Protein AF-A0AAD9PGI1-F1 (afdb_monomer)

Nearest PDB structures (foldseek):
  8c6j-assembly1_W  TM=8.183E-01  e=7.547E-15  Homo sapiens
  6f4j-assembly2_B  TM=8.170E-01  e=7.547E-15  Drosophila melanogaster
  1a9n-assembly1_A  TM=8.397E-01  e=2.806E-13  Homo sapiens
  1a9n-assembly2_C  TM=8.379E-01  e=2.087E-13  Homo sapiens
  7evo-assembly1_F  TM=8.099E-01  e=4.250E-13  Homo sapiens

Secondary structure (DSSP, 8-state):
----TTTTTTS-EEEPTTS-EEE--TT--S--SEEE-TTS-B-EE------TT--EEE--SS---EE-TTHHHH-TT--EEE--S-----GGGGHHHHT-TT--EEE--S-GGGGSTTHHHHHHHH-TT--EETTEEPPHHHHHHHHHHHHTT-

Sequence (154 aa):
MKLTLEIISQARQFLDPTGNRTISLRATKDQYDTIDLSGNNIVKLENFPILPGLKTLIVANNKIAKIGADLADNLPNLTSIVLSGNSISKFADLEPIFRLEHLERLAILDNPVVALEDFYYKVIYNKPCLRYMNFAKVSANDVKAANQLFNMAH

Foldseek 3Di:
DDDDPPVVVPQPQDQDPVRATDGANVPDDLPDQEDAPDPEAHQEADNAAQRQNHAEYEHAQYAHQAYDLCCCVRHQRHAEYAQHNYAHADPVRCLSVLSNPNHAYYEHHNYNCVPDPPSVLVVCQSRVNHQYYNNDGDDPVSNVVSCVVPVVVD

Solvent-accessible surface area (backbone atoms only — not comparable to full-atom values): 8256 Å² total; per-residue (Å²): 137,80,94,56,71,73,67,65,74,57,53,56,67,39,63,46,100,84,71,47,42,38,61,51,51,79,77,72,69,75,80,45,46,62,49,79,56,52,72,42,64,36,42,54,54,50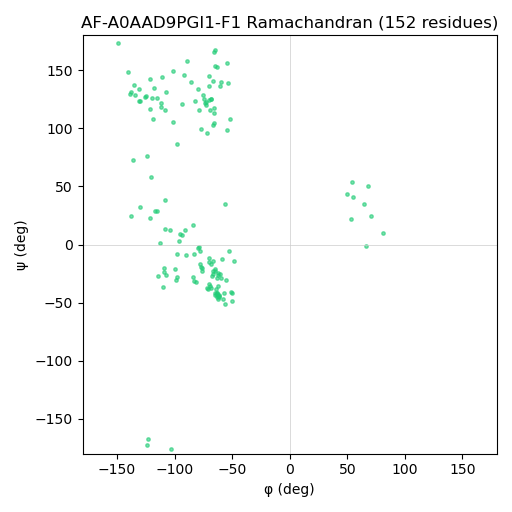,67,64,47,78,31,71,48,28,29,34,43,35,42,27,43,27,42,30,46,42,51,32,75,58,48,26,78,19,32,52,46,28,29,34,41,33,42,27,37,25,48,33,56,52,73,75,48,46,52,35,63,53,62,25,83,50,37,31,34,44,28,50,48,69,21,63,33,66,75,43,85,63,35,70,39,52,51,38,58,67,31,74,71,41,45,28,48,65,89,39,73,57,48,76,63,54,50,50,51,20,45,57,64,58,62,71,75,110

pLDDT: mean 80.16, std 19.7, range [25.66, 96.0]

Radius of gyration: 16.48 Å; Cα contacts (8 Å, |Δi|>4): 294; chains: 1; bounding box: 30×58×39 Å

InterPro domains:
  IPR001611 Leucine-rich repeat [PS51450] (31-52)
  IPR032675 Leucine-rich repeat domain superfamily [G3DSA:3.80.10.10] (1-154)
  IPR044640 U2 small nuclear ribonucleoprotein A' [PTHR10552] (1-151)

Structure (mmCIF, N/CA/C/O backbone):
data_AF-A0AAD9PGI1-F1
#
_entry.id   AF-A0AAD9PGI1-F1
#
loop_
_atom_site.group_PDB
_atom_site.id
_atom_site.type_symbol
_atom_site.label_atom_id
_atom_site.label_alt_id
_atom_site.label_comp_id
_atom_site.label_asym_id
_atom_site.label_entity_id
_atom_site.label_seq_id
_atom_site.pdbx_PDB_ins_code
_atom_site.Cartn_x
_atom_site.Cartn_y
_atom_site.Cartn_z
_atom_site.occupancy
_atom_site.B_iso_or_equiv
_atom_site.auth_seq_id
_atom_site.auth_comp_id
_atom_site.auth_asym_id
_atom_site.auth_atom_id
_atom_site.pdbx_PDB_model_num
ATOM 1 N N . MET A 1 1 ? -2.225 -34.903 -15.831 1.00 33.31 1 MET A N 1
ATOM 2 C CA . MET A 1 1 ? -1.004 -34.072 -15.776 1.00 33.31 1 MET A CA 1
ATOM 3 C C . MET A 1 1 ? -1.259 -32.961 -14.766 1.00 33.31 1 MET A C 1
ATOM 5 O O . MET A 1 1 ? -2.157 -32.160 -14.986 1.00 33.31 1 MET A O 1
ATOM 9 N N . LYS A 1 2 ? -0.616 -33.029 -13.593 1.00 25.66 2 LYS A N 1
ATOM 10 C CA . LYS A 1 2 ? -0.839 -32.102 -12.471 1.00 25.66 2 LYS A CA 1
ATOM 11 C C . LYS A 1 2 ? -0.071 -30.805 -12.734 1.00 25.66 2 LYS A C 1
ATOM 13 O O . LYS A 1 2 ? 1.091 -30.871 -13.115 1.00 25.66 2 LYS A O 1
ATOM 18 N N . LEU A 1 3 ? -0.723 -29.659 -12.538 1.00 27.48 3 LEU A N 1
ATOM 19 C CA . LEU A 1 3 ? -0.055 -28.360 -12.498 1.00 27.48 3 LEU A CA 1
ATOM 20 C C . LEU A 1 3 ? 0.841 -28.319 -11.256 1.00 27.48 3 LEU A C 1
ATOM 22 O O . LEU A 1 3 ? 0.346 -28.180 -10.140 1.00 27.48 3 LEU A O 1
ATOM 26 N N . THR A 1 4 ? 2.143 -28.487 -11.446 1.00 31.77 4 THR A N 1
ATOM 27 C CA . THR A 1 4 ? 3.150 -28.326 -10.394 1.00 31.77 4 THR A CA 1
ATOM 28 C C . THR A 1 4 ? 3.856 -26.976 -10.522 1.00 31.77 4 THR A C 1
ATOM 30 O O . THR A 1 4 ? 4.011 -26.428 -11.613 1.00 31.77 4 THR A O 1
ATOM 33 N N . LEU A 1 5 ? 4.275 -26.458 -9.365 1.00 39.72 5 LEU A N 1
ATOM 34 C CA . LEU A 1 5 ? 4.873 -25.145 -9.078 1.00 39.72 5 LEU A CA 1
ATOM 35 C C . LEU A 1 5 ? 6.036 -24.702 -9.997 1.00 39.72 5 LEU A C 1
ATOM 37 O O . LEU A 1 5 ? 6.362 -23.518 -10.029 1.00 39.72 5 LEU A O 1
ATOM 41 N N . GLU A 1 6 ? 6.619 -25.605 -10.787 1.00 38.78 6 GLU A N 1
ATOM 42 C CA . GLU A 1 6 ? 7.689 -25.311 -11.755 1.00 38.78 6 GLU A CA 1
ATOM 43 C C . GLU A 1 6 ? 7.257 -24.396 -12.910 1.00 38.78 6 GLU A C 1
ATOM 45 O O . GLU A 1 6 ? 8.095 -23.733 -13.514 1.00 38.78 6 GLU A O 1
ATOM 50 N N . ILE A 1 7 ? 5.960 -24.331 -13.228 1.00 43.62 7 ILE A N 1
ATOM 51 C CA . ILE A 1 7 ? 5.462 -23.484 -14.328 1.00 43.62 7 ILE A CA 1
ATOM 52 C C . ILE A 1 7 ? 5.240 -22.036 -13.858 1.00 43.62 7 ILE A C 1
ATOM 54 O O . ILE A 1 7 ? 5.384 -21.101 -14.641 1.00 43.62 7 ILE A O 1
ATOM 58 N N . ILE A 1 8 ? 4.955 -21.830 -12.567 1.00 45.56 8 ILE A N 1
ATOM 59 C CA . ILE A 1 8 ? 4.760 -20.494 -11.978 1.00 45.56 8 ILE A CA 1
ATOM 60 C C . ILE A 1 8 ? 6.110 -19.854 -11.623 1.00 45.56 8 ILE A C 1
ATOM 62 O O . ILE A 1 8 ? 6.267 -18.645 -11.778 1.00 45.56 8 ILE A O 1
ATOM 66 N N . SER A 1 9 ? 7.126 -20.650 -11.261 1.00 42.81 9 SER A N 1
ATOM 67 C CA . SER A 1 9 ? 8.495 -20.142 -11.066 1.00 42.81 9 SER A CA 1
ATOM 68 C C . SER A 1 9 ? 9.160 -19.651 -12.362 1.00 42.81 9 SER A C 1
ATOM 70 O O . SER A 1 9 ? 10.150 -18.925 -12.307 1.00 42.81 9 SER A O 1
ATOM 72 N N . GLN A 1 10 ? 8.590 -19.984 -13.526 1.00 38.28 10 GLN A N 1
ATOM 73 C CA . GLN A 1 10 ? 8.987 -19.461 -14.835 1.00 38.28 10 GLN A CA 1
ATOM 74 C C . GLN A 1 10 ? 8.225 -18.196 -15.259 1.00 38.28 10 GLN A C 1
ATOM 76 O O . GLN A 1 10 ? 8.327 -17.804 -16.426 1.00 38.28 10 GLN A O 1
ATOM 81 N N . ALA A 1 11 ? 7.485 -17.525 -14.362 1.00 43.69 11 ALA A N 1
ATOM 82 C CA . ALA A 1 11 ? 7.062 -16.145 -14.599 1.00 43.69 11 ALA A CA 1
ATOM 83 C C . ALA A 1 11 ? 8.325 -15.325 -14.899 1.00 43.69 11 ALA A C 1
ATOM 85 O O . ALA A 1 11 ? 9.100 -15.013 -13.997 1.00 43.69 11 ALA A O 1
ATOM 86 N N . ARG A 1 12 ? 8.597 -15.103 -16.194 1.00 43.38 12 ARG A N 1
ATOM 87 C CA . ARG A 1 12 ? 9.862 -14.565 -16.697 1.00 43.38 12 ARG A CA 1
ATOM 88 C C . ARG A 1 12 ? 10.166 -13.282 -15.930 1.00 43.38 12 ARG A C 1
ATOM 90 O O . ARG A 1 12 ? 9.490 -12.273 -16.108 1.00 43.38 12 ARG A O 1
ATOM 97 N N . GLN A 1 13 ? 11.164 -13.342 -15.052 1.00 47.81 13 GLN A N 1
ATOM 98 C CA . GLN A 1 13 ? 11.780 -12.157 -14.476 1.00 47.81 13 GLN A CA 1
ATOM 99 C C . GLN A 1 13 ? 12.452 -11.457 -15.655 1.00 47.81 13 GLN A C 1
ATOM 101 O O . GLN A 1 13 ? 13.445 -11.953 -16.188 1.00 47.81 13 GLN A O 1
ATOM 106 N N . PHE A 1 14 ? 11.858 -10.374 -16.142 1.00 44.88 14 PHE A N 1
ATOM 107 C CA . PHE A 1 14 ? 12.451 -9.609 -17.224 1.00 44.88 14 PHE A CA 1
ATOM 108 C C . PHE A 1 14 ? 13.485 -8.683 -16.599 1.00 44.88 14 PHE A C 1
ATOM 110 O O . PHE A 1 14 ? 13.173 -7.912 -15.694 1.00 44.88 14 PHE A O 1
ATOM 117 N N . LEU A 1 15 ? 14.729 -8.784 -17.054 1.00 41.34 15 LEU A N 1
ATOM 118 C CA . LEU A 1 15 ? 15.689 -7.717 -16.828 1.00 41.34 15 LEU A CA 1
ATOM 119 C C . LEU A 1 15 ? 15.272 -6.569 -17.745 1.00 41.34 15 LEU A C 1
ATOM 121 O O . LEU A 1 15 ? 15.123 -6.767 -18.953 1.00 41.34 15 LEU A O 1
ATOM 125 N N . ASP A 1 16 ? 15.024 -5.397 -17.175 1.00 50.44 16 ASP A N 1
ATOM 126 C CA . ASP A 1 16 ? 14.907 -4.193 -17.982 1.00 50.44 16 ASP A CA 1
ATOM 127 C C . ASP A 1 16 ? 16.275 -3.886 -18.642 1.00 50.44 16 ASP A C 1
ATOM 129 O O . ASP A 1 16 ? 17.303 -4.462 -18.261 1.00 50.44 16 ASP A O 1
ATOM 133 N N . PRO A 1 17 ? 16.341 -2.977 -19.628 1.00 39.50 17 PRO A N 1
ATOM 134 C CA . PRO A 1 17 ? 17.602 -2.619 -20.282 1.00 39.50 17 PRO A CA 1
ATOM 135 C C . PRO A 1 17 ? 18.673 -2.072 -19.322 1.00 39.50 17 PRO A C 1
ATOM 137 O O . PRO A 1 17 ? 19.831 -1.951 -19.712 1.00 39.50 17 PRO A O 1
ATOM 140 N N . THR A 1 18 ? 18.299 -1.733 -18.082 1.00 50.81 18 THR A N 1
ATOM 141 C CA . THR A 1 18 ? 19.199 -1.231 -17.037 1.00 50.81 18 THR A CA 1
ATOM 142 C C . THR A 1 18 ? 19.697 -2.325 -16.083 1.00 50.81 18 THR A C 1
ATOM 144 O O . THR A 1 18 ? 20.465 -2.034 -15.169 1.00 50.81 18 THR A O 1
ATOM 147 N N . GLY A 1 19 ? 19.327 -3.593 -16.312 1.00 51.75 19 GLY A N 1
ATOM 148 C CA . GLY A 1 19 ? 19.754 -4.739 -15.503 1.00 51.75 19 GLY A CA 1
ATOM 149 C C . GLY A 1 19 ? 18.957 -4.931 -14.207 1.00 51.75 19 GLY A C 1
ATOM 150 O O . GLY A 1 19 ? 19.322 -5.764 -13.376 1.00 51.75 19 GLY A O 1
ATOM 151 N N . ASN A 1 20 ? 17.860 -4.196 -14.027 1.00 46.84 20 ASN A N 1
ATOM 152 C CA . ASN A 1 20 ? 16.945 -4.335 -12.904 1.00 46.84 20 ASN A CA 1
ATOM 153 C C . ASN A 1 20 ? 15.904 -5.420 -13.189 1.00 46.84 20 ASN A C 1
ATOM 155 O O . ASN A 1 20 ? 15.380 -5.535 -14.296 1.00 46.84 20 ASN A O 1
ATOM 159 N N . ARG A 1 21 ? 15.580 -6.232 -12.175 1.00 49.31 21 ARG A N 1
ATOM 160 C CA . ARG A 1 21 ? 14.547 -7.267 -12.303 1.00 49.31 21 ARG A CA 1
ATOM 161 C C . ARG A 1 21 ? 13.164 -6.629 -12.189 1.00 49.31 21 ARG A C 1
ATOM 163 O O . ARG A 1 21 ? 12.789 -6.148 -11.121 1.00 49.31 21 ARG A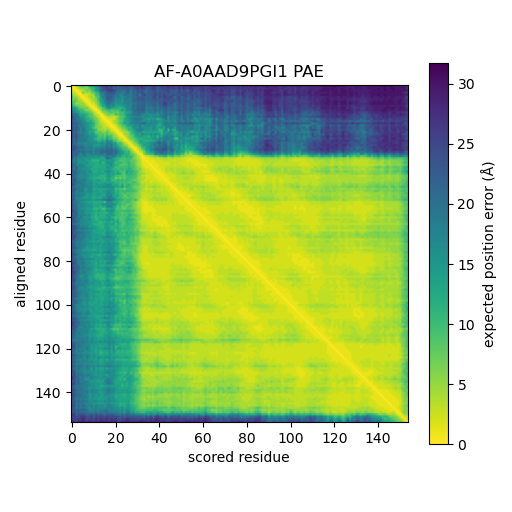 O 1
ATOM 170 N N . THR A 1 22 ? 12.398 -6.702 -13.268 1.00 46.72 22 THR A N 1
ATOM 171 C CA . THR A 1 22 ? 10.970 -6.385 -13.314 1.00 46.72 22 THR A CA 1
ATOM 172 C C . THR A 1 22 ? 10.192 -7.692 -13.450 1.00 46.72 22 THR A C 1
ATOM 174 O O . THR A 1 22 ? 10.517 -8.548 -14.276 1.00 46.72 22 THR A O 1
ATOM 177 N N . ILE A 1 23 ? 9.161 -7.887 -12.630 1.00 53.62 23 ILE A N 1
ATOM 178 C CA . ILE A 1 23 ? 8.295 -9.066 -12.734 1.00 53.62 23 ILE A CA 1
ATOM 179 C C . ILE A 1 23 ? 7.104 -8.694 -13.616 1.00 53.62 23 ILE A C 1
ATOM 181 O O . ILE A 1 23 ? 6.369 -7.766 -13.300 1.00 53.62 23 ILE A O 1
ATOM 185 N N . SER A 1 24 ? 6.909 -9.415 -14.723 1.00 47.31 24 SER A N 1
ATOM 186 C CA . SER A 1 24 ? 5.693 -9.309 -15.534 1.00 47.31 24 SER A CA 1
ATOM 187 C C . SER A 1 24 ? 4.786 -10.491 -15.204 1.00 47.31 24 SER A C 1
ATOM 189 O O . SER A 1 24 ? 5.050 -11.620 -15.614 1.00 47.31 24 SER A O 1
ATOM 191 N N . LEU A 1 25 ? 3.717 -10.244 -14.445 1.00 52.75 25 LEU A N 1
ATOM 192 C CA . LEU A 1 25 ? 2.807 -11.289 -13.958 1.00 52.75 25 LEU A CA 1
ATOM 193 C C . LEU A 1 25 ? 1.717 -11.688 -14.965 1.00 52.75 25 LEU A C 1
ATOM 195 O O . LEU A 1 25 ? 0.761 -12.345 -14.575 1.00 52.75 25 LEU A O 1
ATOM 199 N N . ARG A 1 26 ? 1.856 -11.365 -16.262 1.00 42.34 26 ARG A N 1
ATOM 200 C CA . ARG A 1 26 ? 0.840 -11.575 -17.326 1.00 42.34 26 ARG A CA 1
ATOM 201 C C . ARG A 1 26 ? 0.257 -13.002 -17.456 1.00 42.34 26 ARG A C 1
ATOM 203 O O . ARG A 1 26 ? -0.642 -13.196 -18.265 1.00 42.34 26 ARG A O 1
ATOM 210 N N . ALA A 1 27 ? 0.746 -13.990 -16.704 1.00 41.84 27 ALA A N 1
ATOM 211 C CA . ALA A 1 27 ? 0.333 -15.391 -16.769 1.00 41.84 27 ALA A CA 1
ATOM 212 C C . ALA A 1 27 ? -0.411 -15.926 -15.523 1.00 41.84 27 ALA A C 1
ATOM 214 O O . ALA A 1 27 ? -0.769 -17.106 -15.511 1.00 41.84 27 ALA A O 1
ATOM 215 N N . THR A 1 28 ? -0.666 -15.128 -14.479 1.00 47.53 28 THR A N 1
ATOM 216 C CA . THR A 1 28 ? -1.428 -15.621 -13.316 1.00 47.53 28 THR A CA 1
ATOM 217 C C . THR A 1 28 ? -2.920 -15.671 -13.647 1.00 47.53 28 THR A C 1
ATOM 219 O O . THR A 1 28 ? -3.605 -14.657 -13.605 1.00 47.53 28 THR A O 1
ATOM 222 N N . LYS A 1 29 ? -3.433 -16.860 -13.996 1.00 46.78 29 LYS A N 1
ATOM 223 C CA . LYS A 1 29 ? -4.879 -17.153 -14.002 1.00 46.78 29 LYS A CA 1
ATOM 224 C C . LYS A 1 29 ? -5.441 -16.803 -12.614 1.00 46.78 29 LYS A C 1
ATOM 226 O O . LYS A 1 29 ? -4.780 -17.137 -11.635 1.00 46.78 29 LYS A O 1
ATOM 231 N N . ASP A 1 30 ? -6.627 -16.194 -12.551 1.00 53.41 30 ASP A N 1
ATOM 232 C CA . ASP A 1 30 ? -7.368 -15.670 -11.375 1.00 53.41 30 ASP A CA 1
ATOM 233 C C . ASP A 1 30 ? -7.668 -16.666 -10.222 1.00 53.41 30 ASP A C 1
ATOM 235 O O . ASP A 1 30 ? -8.720 -16.623 -9.591 1.00 53.41 30 ASP A O 1
ATOM 239 N N . GLN A 1 31 ? -6.782 -17.615 -9.940 1.00 52.19 31 GLN A N 1
ATOM 240 C CA . GLN A 1 31 ? -6.971 -18.678 -8.954 1.00 52.19 31 GLN A CA 1
ATOM 241 C C . GLN A 1 31 ? -6.326 -18.377 -7.598 1.00 52.19 31 GLN A C 1
ATOM 243 O O . GLN A 1 31 ? -6.537 -19.140 -6.660 1.00 52.19 31 GLN A O 1
ATOM 248 N N . TYR A 1 32 ? -5.543 -17.303 -7.485 1.00 56.91 32 TYR A N 1
ATOM 249 C CA . TYR A 1 32 ? -4.771 -17.000 -6.282 1.00 56.91 32 TYR A CA 1
ATOM 250 C C . TYR A 1 32 ? -5.320 -15.760 -5.584 1.00 56.91 32 TYR A C 1
ATOM 252 O O . TYR A 1 32 ? -5.357 -14.672 -6.156 1.00 56.91 32 TYR A O 1
ATOM 260 N N . ASP A 1 33 ? -5.714 -15.933 -4.325 1.00 76.69 33 ASP A N 1
ATOM 261 C CA . ASP A 1 33 ? -6.063 -14.841 -3.417 1.00 76.69 33 ASP A CA 1
ATOM 262 C C . ASP A 1 33 ? -4.815 -14.141 -2.854 1.00 76.69 33 ASP A C 1
ATOM 264 O O . ASP A 1 33 ? -4.904 -13.016 -2.365 1.00 76.69 33 ASP A O 1
ATOM 268 N N . THR A 1 34 ? -3.649 -14.780 -2.959 1.00 81.44 34 THR A N 1
ATOM 269 C CA . THR A 1 34 ? -2.388 -14.324 -2.379 1.00 81.44 34 THR A CA 1
ATOM 270 C C . THR A 1 34 ? -1.234 -14.520 -3.355 1.00 81.44 34 THR A C 1
ATOM 272 O O . THR A 1 34 ? -1.045 -15.610 -3.894 1.00 81.44 34 THR A O 1
ATOM 275 N N . ILE A 1 35 ? -0.428 -13.477 -3.545 1.00 85.31 35 ILE A N 1
ATOM 276 C CA . ILE A 1 35 ? 0.829 -13.523 -4.298 1.00 85.31 35 ILE A CA 1
ATOM 277 C C . ILE A 1 35 ? 1.966 -13.121 -3.364 1.00 85.31 35 ILE A C 1
ATOM 279 O O . ILE A 1 35 ? 1.928 -12.049 -2.759 1.00 85.31 35 ILE A O 1
ATOM 283 N N . ASP A 1 36 ? 2.983 -13.977 -3.281 1.00 84.19 36 ASP A N 1
ATOM 284 C CA . ASP A 1 36 ? 4.221 -13.717 -2.553 1.00 84.19 36 ASP A CA 1
ATOM 285 C C . ASP A 1 36 ? 5.393 -13.582 -3.531 1.00 84.19 36 ASP A C 1
ATOM 287 O O . ASP A 1 36 ? 5.713 -14.500 -4.286 1.00 84.19 36 ASP A O 1
ATOM 291 N N . LEU A 1 37 ? 6.006 -12.402 -3.529 1.00 84.44 37 LEU A N 1
ATOM 292 C CA . LEU A 1 37 ? 7.192 -12.037 -4.298 1.00 84.44 37 LEU A CA 1
ATOM 293 C C . LEU A 1 37 ? 8.323 -11.582 -3.366 1.00 84.44 37 LEU A C 1
ATOM 295 O O . LEU A 1 37 ? 9.204 -10.819 -3.780 1.00 84.44 37 LEU A O 1
ATOM 299 N N . SER A 1 38 ? 8.297 -11.991 -2.099 1.00 84.25 38 SER A N 1
ATOM 300 C CA . SER A 1 38 ? 9.307 -11.602 -1.125 1.00 84.25 38 SER A CA 1
ATOM 301 C C . SER A 1 38 ? 10.708 -12.113 -1.480 1.00 84.25 38 SER A C 1
ATOM 303 O O . SER A 1 38 ? 10.871 -13.104 -2.193 1.00 84.25 38 SER A O 1
ATOM 305 N N . GLY A 1 39 ? 11.745 -11.402 -1.028 1.00 83.19 39 GLY A N 1
ATOM 306 C CA . GLY A 1 39 ? 13.141 -11.822 -1.212 1.00 83.19 39 GLY A CA 1
ATOM 307 C C . GLY A 1 39 ? 13.655 -11.737 -2.654 1.00 83.19 39 GLY A C 1
ATOM 308 O O . GLY A 1 39 ? 14.587 -12.452 -3.023 1.00 83.19 39 GLY A O 1
ATOM 309 N N . ASN A 1 40 ? 13.053 -10.883 -3.484 1.00 85.69 40 ASN A N 1
ATOM 310 C CA . ASN A 1 40 ? 13.499 -10.632 -4.853 1.00 85.69 40 ASN A CA 1
ATOM 311 C C . ASN A 1 40 ? 14.259 -9.290 -4.955 1.00 85.69 40 ASN A C 1
ATOM 313 O O . ASN A 1 40 ? 14.534 -8.614 -3.969 1.00 85.69 40 ASN A O 1
ATOM 317 N N . ASN A 1 41 ? 14.648 -8.898 -6.172 1.00 86.75 41 ASN A N 1
ATOM 318 C CA . ASN A 1 41 ? 15.305 -7.611 -6.447 1.00 86.75 41 ASN A CA 1
ATOM 319 C C . ASN A 1 41 ? 14.373 -6.646 -7.198 1.00 86.75 41 ASN A C 1
ATOM 321 O O . ASN A 1 41 ? 14.812 -5.957 -8.117 1.00 86.75 41 ASN A O 1
ATOM 325 N N . ILE A 1 42 ? 13.083 -6.635 -6.855 1.00 85.94 42 ILE A N 1
ATOM 326 C CA . ILE A 1 42 ? 12.093 -5.783 -7.523 1.00 85.94 42 ILE A CA 1
ATOM 327 C C . ILE A 1 42 ? 12.357 -4.331 -7.132 1.00 85.94 42 ILE A C 1
ATOM 329 O O . ILE A 1 42 ? 12.372 -4.015 -5.946 1.00 85.94 42 ILE A O 1
ATOM 333 N N . VAL A 1 43 ? 12.553 -3.455 -8.120 1.00 87.62 43 VAL A N 1
ATOM 334 C CA . VAL A 1 43 ? 12.825 -2.019 -7.895 1.00 87.62 43 VAL A CA 1
ATOM 335 C C . VAL A 1 43 ? 11.564 -1.161 -8.037 1.00 87.62 43 VAL A C 1
ATOM 337 O O . VAL A 1 43 ? 11.433 -0.106 -7.410 1.00 87.62 43 VAL A O 1
ATOM 340 N N . LYS A 1 44 ? 10.611 -1.619 -8.850 1.00 86.50 44 LYS A N 1
ATOM 341 C CA . LYS A 1 44 ? 9.342 -0.941 -9.111 1.00 86.50 44 LYS A CA 1
ATOM 342 C C . LYS A 1 44 ? 8.194 -1.933 -9.072 1.00 86.50 44 LYS A C 1
ATOM 344 O O . LYS A 1 44 ? 8.304 -3.025 -9.625 1.00 86.50 44 LYS A O 1
ATOM 349 N N . LEU A 1 45 ? 7.105 -1.527 -8.434 1.00 87.62 45 LEU A N 1
ATOM 350 C CA . LEU A 1 45 ? 5.884 -2.313 -8.331 1.00 87.62 45 LEU A CA 1
ATOM 351 C C . LEU A 1 45 ? 4.887 -1.854 -9.404 1.00 87.62 45 LEU A C 1
ATOM 353 O O . LEU A 1 45 ? 4.079 -0.970 -9.148 1.00 87.62 45 LEU A O 1
ATOM 357 N N . GLU A 1 46 ? 4.981 -2.409 -10.610 1.00 84.81 46 GLU A N 1
ATOM 358 C CA . GLU A 1 46 ? 4.197 -2.014 -11.796 1.00 84.81 46 GLU A CA 1
ATOM 359 C C . GLU A 1 46 ? 3.956 -3.222 -12.725 1.00 84.81 46 GLU A C 1
ATOM 361 O O . GLU A 1 46 ? 4.535 -4.288 -12.511 1.00 84.81 46 GLU A O 1
ATOM 366 N N . ASN A 1 47 ? 3.140 -3.060 -13.776 1.00 79.00 47 ASN A N 1
ATOM 367 C CA . ASN A 1 47 ? 2.855 -4.091 -14.793 1.00 79.00 47 ASN A CA 1
ATOM 368 C C . ASN A 1 47 ? 2.128 -5.347 -14.272 1.00 79.00 47 ASN A C 1
ATOM 370 O O . ASN A 1 47 ? 2.345 -6.462 -14.770 1.00 79.00 47 ASN A O 1
ATOM 374 N N . PHE A 1 48 ? 1.240 -5.176 -13.294 1.00 81.19 48 PHE A N 1
ATOM 375 C CA . PHE A 1 48 ? 0.306 -6.229 -12.905 1.00 81.19 48 PHE A CA 1
ATOM 376 C C . PHE A 1 48 ? -0.731 -6.428 -14.019 1.00 81.19 48 PHE A C 1
ATOM 378 O O . PHE A 1 48 ? -1.220 -5.446 -14.571 1.00 81.19 48 PHE A O 1
ATOM 385 N N . PRO A 1 49 ? -1.087 -7.669 -14.392 1.00 81.88 49 PRO A N 1
ATOM 386 C CA . PRO A 1 49 ? -2.342 -7.874 -15.100 1.00 81.88 49 PRO A CA 1
ATOM 387 C C . PRO A 1 49 ? -3.514 -7.530 -14.175 1.00 81.88 49 PRO A C 1
ATOM 389 O O . PRO A 1 49 ? -3.357 -7.445 -12.956 1.00 81.88 49 PRO A O 1
ATOM 392 N N . ILE A 1 50 ? -4.698 -7.378 -14.759 1.00 85.38 50 ILE A N 1
ATOM 393 C CA . ILE A 1 50 ? -5.930 -7.219 -13.989 1.00 85.38 50 ILE A CA 1
ATOM 394 C C . ILE A 1 50 ? -6.187 -8.530 -13.233 1.00 85.38 50 ILE A C 1
ATOM 396 O O . ILE A 1 50 ? -6.416 -9.563 -13.859 1.00 85.38 50 ILE A O 1
ATOM 400 N N . LEU A 1 51 ? -6.106 -8.486 -11.900 1.00 84.81 51 LEU A N 1
ATOM 401 C CA . LEU A 1 51 ? -6.256 -9.630 -10.994 1.00 84.81 51 LEU A CA 1
ATOM 402 C C . LEU A 1 51 ? -7.359 -9.346 -9.965 1.00 84.81 51 LEU A C 1
ATOM 404 O O . LEU A 1 51 ? -7.073 -9.070 -8.796 1.00 84.81 51 LEU A O 1
ATOM 408 N N . PRO A 1 52 ? -8.643 -9.423 -10.356 1.00 85.19 52 PRO A N 1
ATOM 409 C CA . PRO A 1 52 ? -9.761 -9.158 -9.455 1.00 85.19 52 PRO A CA 1
ATOM 410 C C . PRO A 1 52 ? -9.850 -10.173 -8.308 1.00 85.19 52 PRO A C 1
ATOM 412 O O . PRO A 1 52 ? -10.469 -9.876 -7.285 1.00 85.19 52 PRO A O 1
ATOM 415 N N . GLY A 1 53 ? -9.252 -11.359 -8.461 1.00 82.94 53 GLY A N 1
A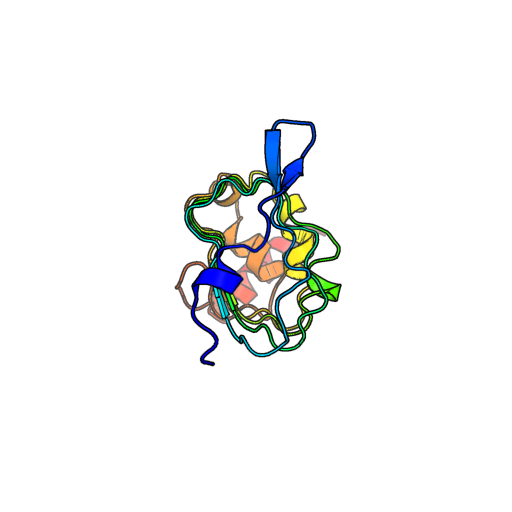TOM 416 C CA . GLY A 1 53 ? -9.196 -12.383 -7.417 1.00 82.94 53 GLY A CA 1
ATOM 417 C C . GLY A 1 53 ? -8.161 -12.112 -6.321 1.00 82.94 53 GLY A C 1
ATOM 418 O O . GLY A 1 53 ? -8.287 -12.668 -5.230 1.00 82.94 53 GLY A O 1
ATOM 419 N N . LEU A 1 54 ? -7.169 -11.248 -6.569 1.00 87.44 54 LEU A N 1
ATOM 420 C CA . LEU A 1 54 ? -6.062 -11.041 -5.641 1.00 87.44 54 LEU A CA 1
ATOM 421 C C . LEU A 1 54 ? -6.501 -10.215 -4.426 1.00 87.44 54 LEU A C 1
ATOM 423 O O . LEU A 1 54 ? -7.004 -9.100 -4.561 1.00 87.44 54 LEU A O 1
ATOM 427 N N . LYS A 1 55 ? -6.273 -10.752 -3.227 1.00 88.62 55 LYS A N 1
ATOM 428 C CA . LYS A 1 55 ? -6.580 -10.109 -1.941 1.00 88.62 55 LYS A CA 1
ATOM 429 C C . LYS A 1 55 ? -5.323 -9.689 -1.189 1.00 88.62 55 LYS A C 1
ATOM 431 O O . LYS A 1 55 ? -5.313 -8.624 -0.575 1.00 88.62 55 LYS A O 1
ATOM 436 N N . THR A 1 56 ? -4.262 -10.485 -1.266 1.00 88.44 56 THR A N 1
ATOM 437 C CA . THR A 1 56 ? -3.029 -10.268 -0.510 1.00 88.44 56 THR A CA 1
ATOM 438 C C . THR A 1 56 ? -1.820 -10.213 -1.435 1.00 88.44 56 THR A C 1
ATOM 440 O O . THR A 1 56 ? -1.583 -11.128 -2.220 1.00 88.44 56 THR A O 1
ATOM 443 N N . LEU A 1 57 ? -1.017 -9.157 -1.308 1.00 92.31 57 LEU A N 1
ATOM 444 C CA . LEU A 1 57 ? 0.243 -9.001 -2.027 1.00 92.31 57 LEU A CA 1
ATOM 445 C C . LEU A 1 57 ? 1.398 -8.852 -1.035 1.00 92.31 57 LEU A C 1
ATOM 447 O O . LEU A 1 57 ? 1.466 -7.886 -0.272 1.00 92.31 57 LEU A O 1
ATOM 451 N N . ILE A 1 58 ? 2.322 -9.807 -1.055 1.00 89.69 58 ILE A N 1
ATOM 452 C CA . ILE A 1 58 ? 3.515 -9.812 -0.211 1.00 89.69 58 ILE A CA 1
ATOM 453 C C . ILE A 1 58 ? 4.719 -9.519 -1.100 1.00 89.69 58 ILE A C 1
ATOM 455 O O . ILE A 1 58 ? 5.044 -10.282 -2.000 1.00 89.69 58 ILE A O 1
ATOM 459 N N . VAL A 1 59 ? 5.385 -8.395 -0.855 1.00 91.25 59 VAL A N 1
ATOM 460 C CA . VAL A 1 59 ? 6.576 -7.949 -1.596 1.00 91.25 59 VAL A CA 1
ATOM 461 C C . VAL A 1 59 ? 7.701 -7.558 -0.634 1.00 91.25 59 VAL A C 1
ATOM 463 O O . VAL A 1 59 ? 8.497 -6.657 -0.901 1.00 91.25 59 VAL A O 1
ATOM 466 N N . ALA A 1 60 ? 7.769 -8.240 0.509 1.00 90.31 60 ALA A N 1
ATOM 467 C CA . ALA A 1 60 ? 8.753 -7.966 1.549 1.00 90.31 60 ALA A CA 1
ATOM 468 C C . ALA A 1 60 ? 10.195 -8.240 1.082 1.00 90.31 60 ALA A C 1
ATOM 470 O O . ALA A 1 60 ? 10.415 -9.096 0.230 1.00 90.31 60 ALA A O 1
ATOM 471 N N . ASN A 1 61 ? 11.187 -7.567 1.663 1.00 91.44 61 ASN A N 1
ATOM 472 C CA . ASN A 1 61 ? 12.611 -7.782 1.369 1.00 91.44 61 ASN A CA 1
ATOM 473 C C . ASN A 1 61 ? 12.927 -7.672 -0.133 1.00 91.44 61 ASN A C 1
ATOM 475 O O . ASN A 1 61 ? 13.475 -8.591 -0.741 1.00 91.44 61 ASN A O 1
ATOM 479 N N . ASN A 1 62 ? 12.524 -6.553 -0.731 1.00 91.56 62 ASN A N 1
ATOM 480 C CA . ASN A 1 62 ? 12.801 -6.191 -2.119 1.00 91.56 62 ASN A CA 1
ATOM 481 C C . ASN A 1 62 ? 13.529 -4.830 -2.160 1.00 91.56 62 ASN A C 1
ATOM 483 O O . ASN A 1 62 ? 14.029 -4.341 -1.150 1.00 91.56 62 ASN A O 1
ATOM 487 N N . LYS A 1 63 ? 13.641 -4.210 -3.338 1.00 92.88 63 LYS A N 1
ATOM 488 C CA . LYS A 1 63 ? 14.267 -2.889 -3.529 1.00 92.88 63 LYS A CA 1
ATOM 489 C C . LYS A 1 63 ? 13.259 -1.862 -4.042 1.00 92.88 63 LYS A C 1
ATOM 491 O O . LYS A 1 63 ? 13.630 -0.942 -4.770 1.00 92.88 63 LYS A O 1
ATOM 496 N N . ILE A 1 64 ? 11.978 -2.039 -3.708 1.00 93.12 64 ILE A N 1
ATOM 497 C CA . ILE A 1 64 ? 10.896 -1.230 -4.268 1.00 93.12 64 ILE A CA 1
ATOM 498 C C . ILE A 1 64 ? 11.082 0.203 -3.792 1.00 93.12 64 ILE A C 1
ATOM 500 O O . ILE A 1 64 ? 11.034 0.476 -2.597 1.00 93.12 64 ILE A O 1
ATOM 504 N N . ALA A 1 65 ? 11.298 1.109 -4.739 1.00 90.69 65 ALA A N 1
ATOM 505 C CA . ALA A 1 65 ? 11.387 2.542 -4.483 1.00 90.69 65 ALA A CA 1
ATOM 506 C C . ALA A 1 65 ? 10.175 3.302 -5.037 1.00 90.69 65 ALA A C 1
ATOM 508 O O . ALA A 1 65 ? 9.910 4.417 -4.603 1.00 90.69 65 ALA A O 1
ATOM 509 N N . LYS A 1 66 ? 9.449 2.713 -5.999 1.00 88.81 66 LYS A N 1
ATOM 510 C CA . LYS A 1 66 ? 8.279 3.320 -6.644 1.00 88.81 66 LYS A CA 1
ATOM 511 C C . LYS A 1 66 ? 7.170 2.307 -6.879 1.00 88.81 66 LYS A C 1
ATOM 513 O O . LYS A 1 66 ? 7.436 1.138 -7.164 1.00 88.81 66 LYS A O 1
ATOM 518 N N . ILE A 1 67 ? 5.941 2.801 -6.827 1.00 91.56 67 ILE A N 1
ATOM 519 C CA . ILE A 1 67 ? 4.720 2.038 -7.064 1.00 91.56 67 ILE A CA 1
ATOM 520 C C . ILE A 1 67 ? 4.017 2.635 -8.285 1.00 91.56 67 ILE A C 1
ATOM 522 O O . ILE A 1 67 ? 3.942 3.855 -8.422 1.00 91.56 67 ILE A O 1
ATOM 526 N N . GLY A 1 68 ? 3.562 1.779 -9.197 1.00 88.25 68 GLY A N 1
ATOM 527 C CA . GLY A 1 68 ? 2.845 2.176 -10.403 1.00 88.25 68 GLY A CA 1
ATOM 528 C C . GLY A 1 68 ? 1.482 2.778 -10.068 1.00 88.25 68 GLY A C 1
ATOM 529 O O . GLY A 1 68 ? 0.791 2.315 -9.161 1.00 88.25 68 GLY A O 1
ATOM 530 N N . ALA A 1 69 ? 1.090 3.825 -10.796 1.00 89.81 69 ALA A N 1
ATOM 531 C CA . ALA A 1 69 ? -0.203 4.488 -10.606 1.00 89.81 69 ALA A CA 1
ATOM 532 C C . ALA A 1 69 ? -1.397 3.590 -10.980 1.00 89.81 69 ALA A C 1
ATOM 534 O O . ALA A 1 69 ? -2.496 3.793 -10.473 1.00 89.81 69 ALA A O 1
ATOM 535 N N . ASP A 1 70 ? -1.148 2.593 -11.827 1.00 87.19 70 ASP A N 1
ATOM 536 C CA . ASP A 1 70 ? -2.072 1.569 -12.313 1.00 87.19 70 ASP A CA 1
ATOM 537 C C . ASP A 1 70 ? -2.306 0.432 -11.302 1.00 87.19 70 ASP A C 1
ATOM 539 O O . ASP A 1 70 ? -3.086 -0.482 -11.567 1.00 87.19 70 ASP A O 1
ATOM 543 N N . LEU A 1 71 ? -1.644 0.452 -10.135 1.00 90.00 71 LEU A N 1
ATOM 544 C CA . LEU A 1 71 ? -1.787 -0.605 -9.129 1.00 90.00 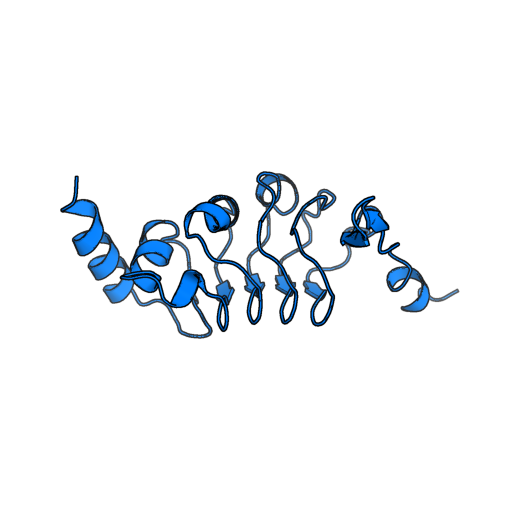71 LEU A CA 1
ATOM 545 C C . LEU A 1 71 ? -3.248 -0.782 -8.690 1.00 90.00 71 LEU A C 1
ATOM 547 O O . LEU A 1 71 ? -3.706 -1.915 -8.555 1.00 90.00 71 LEU A O 1
ATOM 551 N N . ALA A 1 72 ? -3.970 0.323 -8.488 1.00 90.56 72 ALA A N 1
ATOM 552 C CA . ALA A 1 72 ? -5.367 0.288 -8.064 1.00 90.56 72 ALA A CA 1
ATOM 553 C C . ALA A 1 72 ? -6.304 -0.246 -9.156 1.00 90.56 72 ALA A C 1
ATOM 555 O O . ALA A 1 72 ? -7.227 -0.996 -8.845 1.00 90.56 72 ALA A O 1
ATOM 556 N N . ASP A 1 73 ? -6.021 0.066 -10.421 1.00 90.25 73 ASP A N 1
ATOM 557 C CA . ASP A 1 73 ? -6.813 -0.404 -11.561 1.00 90.25 73 ASP A CA 1
ATOM 558 C C . ASP A 1 73 ? -6.596 -1.904 -11.816 1.00 90.25 73 ASP A C 1
ATOM 560 O O . ASP A 1 73 ? -7.528 -2.640 -12.141 1.00 90.25 73 ASP A O 1
ATOM 564 N N . ASN A 1 74 ? -5.359 -2.376 -11.634 1.00 88.12 74 ASN A N 1
ATOM 565 C CA . ASN A 1 74 ? -4.994 -3.770 -11.868 1.00 88.12 74 ASN A CA 1
ATOM 566 C C . ASN A 1 74 ? -5.362 -4.687 -10.694 1.00 88.12 74 ASN A C 1
ATOM 568 O O . ASN A 1 74 ? -5.692 -5.854 -10.907 1.00 88.12 74 ASN A O 1
ATOM 572 N N . LEU A 1 75 ? -5.319 -4.184 -9.457 1.00 91.38 75 LEU A N 1
ATOM 573 C CA . LEU A 1 75 ? -5.585 -4.950 -8.234 1.00 91.38 75 LEU A CA 1
ATOM 574 C C . LEU A 1 75 ? -6.767 -4.351 -7.445 1.00 91.38 75 LEU A C 1
ATOM 576 O O . LEU A 1 75 ? -6.611 -4.008 -6.269 1.00 91.38 75 LEU A O 1
ATOM 580 N N . PRO A 1 76 ? -7.967 -4.241 -8.047 1.00 91.00 76 PRO A N 1
ATOM 581 C CA . PRO A 1 76 ? -9.075 -3.462 -7.482 1.00 91.00 76 PRO A CA 1
ATOM 582 C C . PRO A 1 76 ? -9.559 -3.993 -6.128 1.00 91.00 76 PRO A C 1
ATOM 584 O O . PRO A 1 76 ? -10.080 -3.258 -5.299 1.00 91.00 76 PRO A O 1
ATOM 587 N N . ASN A 1 77 ? -9.359 -5.286 -5.884 1.00 91.25 77 ASN A N 1
ATOM 588 C CA . ASN A 1 77 ? -9.877 -6.012 -4.732 1.00 91.25 77 ASN A CA 1
ATOM 589 C C . ASN A 1 77 ? -8.829 -6.294 -3.646 1.00 91.25 77 ASN A C 1
ATOM 591 O O . ASN A 1 77 ? -9.091 -7.106 -2.750 1.00 91.25 77 ASN A O 1
ATOM 595 N N . LEU A 1 78 ? -7.657 -5.657 -3.730 1.00 93.56 78 LEU A N 1
ATOM 596 C CA . LEU A 1 78 ? -6.558 -5.887 -2.802 1.00 93.56 78 LEU A CA 1
ATOM 597 C C . LEU A 1 78 ? -6.907 -5.362 -1.403 1.00 93.56 78 LEU A C 1
ATOM 599 O O . LEU A 1 78 ? -7.231 -4.190 -1.225 1.00 93.56 78 LEU A O 1
ATOM 603 N N . THR A 1 79 ? -6.802 -6.228 -0.397 1.00 93.75 79 THR A N 1
ATOM 604 C CA . THR A 1 79 ? -7.130 -5.908 1.000 1.00 93.75 79 THR A CA 1
ATOM 605 C C . THR A 1 79 ? -5.903 -5.829 1.897 1.00 93.75 79 THR A C 1
ATOM 607 O O . THR A 1 79 ? -5.937 -5.149 2.926 1.00 93.75 79 THR A O 1
ATOM 610 N N . SER A 1 80 ? -4.808 -6.496 1.522 1.00 93.38 80 SER A N 1
ATOM 611 C CA . SER A 1 80 ? -3.589 -6.565 2.323 1.00 93.38 80 SER A CA 1
ATOM 612 C C . SER A 1 80 ? -2.337 -6.427 1.464 1.00 93.38 80 SER A C 1
ATOM 614 O O . SER A 1 80 ? -2.156 -7.172 0.501 1.00 93.38 80 SER A O 1
ATOM 616 N N . ILE A 1 81 ? -1.434 -5.524 1.855 1.00 95.06 81 ILE A N 1
ATOM 617 C CA . ILE A 1 81 ? -0.128 -5.353 1.211 1.00 95.06 81 ILE A CA 1
ATOM 618 C C . ILE A 1 81 ? 1.010 -5.321 2.238 1.00 95.06 81 ILE A C 1
ATOM 620 O O . ILE A 1 81 ? 0.934 -4.639 3.265 1.00 95.06 81 ILE A O 1
ATOM 624 N N . VAL A 1 82 ? 2.079 -6.067 1.955 1.00 94.31 82 VAL A N 1
ATOM 625 C CA . VAL A 1 82 ? 3.290 -6.123 2.785 1.00 94.31 82 VAL A CA 1
ATOM 626 C C . VAL A 1 82 ? 4.485 -5.631 1.976 1.00 94.31 82 VAL A C 1
ATOM 628 O O . VAL A 1 82 ? 4.977 -6.327 1.093 1.00 94.31 82 VAL A O 1
ATOM 631 N N . LEU A 1 83 ? 4.958 -4.436 2.313 1.00 94.88 83 LEU A N 1
ATOM 632 C CA . LEU A 1 83 ? 6.088 -3.717 1.721 1.00 94.88 83 LEU A CA 1
ATOM 633 C C . LEU A 1 83 ? 7.301 -3.662 2.659 1.00 94.88 83 LEU A C 1
ATOM 635 O O . LEU A 1 83 ? 8.220 -2.882 2.415 1.00 94.88 83 LEU A O 1
ATOM 639 N N . SER A 1 84 ? 7.332 -4.459 3.728 1.00 95.12 84 SER A N 1
ATOM 640 C CA . SER A 1 84 ? 8.423 -4.409 4.705 1.00 95.12 84 SER A CA 1
ATOM 641 C C . SER A 1 84 ? 9.793 -4.701 4.078 1.00 95.12 84 SER A C 1
ATOM 643 O O . SER A 1 84 ? 9.895 -5.591 3.236 1.00 95.12 84 SER A O 1
ATOM 645 N N . GLY A 1 85 ? 10.844 -3.984 4.473 1.00 94.19 85 GLY A N 1
ATOM 646 C CA . GLY A 1 85 ? 12.198 -4.197 3.946 1.00 94.19 85 GLY A CA 1
ATOM 647 C C . GLY A 1 85 ? 12.327 -3.805 2.472 1.00 94.19 85 GLY A C 1
ATOM 648 O O . GLY A 1 85 ? 12.773 -4.605 1.653 1.00 94.19 85 GLY A O 1
ATOM 649 N N . ASN A 1 86 ? 11.876 -2.600 2.122 1.00 95.94 86 ASN A N 1
ATOM 650 C CA . ASN A 1 86 ? 11.988 -2.028 0.778 1.00 95.94 86 ASN A CA 1
ATOM 651 C C . ASN A 1 86 ? 12.720 -0.673 0.823 1.00 95.94 86 ASN A C 1
ATOM 653 O O . ASN A 1 86 ? 13.306 -0.286 1.831 1.00 95.94 86 ASN A O 1
ATOM 657 N N . SER A 1 87 ? 12.762 0.041 -0.302 1.00 95.44 87 SER A N 1
ATOM 658 C CA . SER A 1 87 ? 13.523 1.286 -0.467 1.00 95.44 87 SER A CA 1
ATOM 659 C C . SER A 1 87 ? 12.624 2.503 -0.710 1.00 95.44 87 SER A C 1
ATOM 661 O O . SER A 1 87 ? 13.039 3.465 -1.360 1.00 95.44 87 SER A O 1
ATOM 663 N N . ILE A 1 88 ? 11.390 2.486 -0.191 1.00 95.25 88 ILE A N 1
ATOM 664 C CA . ILE A 1 88 ? 10.462 3.611 -0.333 1.00 95.25 88 ILE A CA 1
ATOM 665 C C . ILE A 1 88 ? 10.932 4.745 0.573 1.00 95.25 88 ILE A C 1
ATOM 667 O O . ILE A 1 88 ? 11.024 4.586 1.790 1.00 95.25 88 ILE A O 1
ATOM 671 N N . SER A 1 89 ? 11.236 5.896 -0.024 1.00 93.31 89 SER A N 1
ATOM 672 C CA . SER A 1 89 ? 11.843 7.032 0.681 1.00 93.31 89 SER A CA 1
ATOM 673 C C . SER A 1 89 ? 10.949 8.260 0.764 1.00 93.31 89 SER A C 1
ATOM 675 O O . SER A 1 89 ? 11.076 9.030 1.714 1.00 93.31 89 SER A O 1
ATOM 677 N N . LYS A 1 90 ? 10.030 8.451 -0.187 1.00 93.00 90 LYS A N 1
ATOM 678 C CA . LYS A 1 90 ? 9.150 9.620 -0.220 1.00 93.00 90 LYS A CA 1
ATOM 679 C C . LYS A 1 90 ? 7.719 9.210 0.071 1.00 93.00 90 LYS A C 1
ATOM 681 O O . LYS A 1 90 ? 7.247 8.178 -0.392 1.00 93.00 90 LYS A O 1
ATOM 686 N N . PHE A 1 91 ? 7.001 10.079 0.776 1.00 90.94 91 PHE A N 1
ATOM 687 C CA . PHE A 1 91 ? 5.579 9.875 1.037 1.00 90.94 91 PHE A CA 1
ATOM 688 C C . PHE A 1 91 ? 4.747 9.856 -0.258 1.00 90.94 91 PHE A C 1
ATOM 690 O O . PHE A 1 91 ? 3.821 9.064 -0.379 1.00 90.94 91 PHE A O 1
ATOM 697 N N . ALA A 1 92 ? 5.122 10.667 -1.254 1.00 90.75 92 ALA A N 1
ATOM 698 C CA . ALA A 1 92 ? 4.450 10.714 -2.556 1.00 90.75 92 ALA A CA 1
ATOM 699 C C . ALA A 1 92 ? 4.475 9.369 -3.307 1.00 90.75 92 ALA A C 1
ATOM 701 O O . ALA A 1 92 ? 3.543 9.061 -4.041 1.00 90.75 92 ALA A O 1
ATOM 702 N N . ASP A 1 93 ? 5.493 8.528 -3.088 1.00 90.88 93 ASP A N 1
ATOM 703 C CA . ASP A 1 93 ? 5.573 7.209 -3.730 1.00 90.88 93 ASP A CA 1
ATOM 704 C C . ASP A 1 93 ? 4.509 6.223 -3.185 1.00 90.88 93 ASP A C 1
ATOM 706 O O . ASP A 1 93 ? 4.289 5.168 -3.779 1.00 90.88 93 ASP A O 1
ATOM 710 N N . LEU A 1 94 ? 3.826 6.564 -2.080 1.00 92.38 94 LEU A N 1
ATOM 711 C CA . LEU A 1 94 ? 2.717 5.794 -1.500 1.00 92.38 94 LEU A CA 1
ATOM 712 C C . LEU A 1 94 ? 1.341 6.199 -2.035 1.00 92.38 94 LEU A C 1
ATOM 714 O O . LEU A 1 94 ? 0.368 5.498 -1.767 1.00 92.38 94 LEU A O 1
ATOM 718 N N . GLU A 1 95 ? 1.240 7.287 -2.800 1.00 91.94 95 GLU A N 1
ATOM 719 C CA . GLU A 1 95 ? -0.036 7.772 -3.337 1.00 91.94 95 GLU A CA 1
ATOM 720 C C . GLU A 1 95 ? -0.857 6.678 -4.055 1.00 91.94 95 GLU A C 1
ATOM 722 O O . GLU A 1 95 ? -2.058 6.572 -3.786 1.00 91.94 95 GLU A O 1
ATOM 727 N N . PRO A 1 96 ? -0.258 5.788 -4.879 1.00 92.75 96 PRO A N 1
ATOM 728 C CA . PRO A 1 96 ? -1.013 4.716 -5.527 1.00 92.75 96 PRO A CA 1
ATOM 729 C C . PRO A 1 96 ? -1.639 3.712 -4.549 1.00 92.75 96 PRO A C 1
ATOM 731 O O . PRO A 1 96 ? -2.690 3.150 -4.840 1.00 92.75 96 PRO A O 1
ATOM 734 N N . ILE A 1 97 ? -1.035 3.502 -3.372 1.00 92.25 97 ILE A N 1
ATOM 735 C CA . ILE A 1 97 ? -1.587 2.615 -2.336 1.00 92.25 97 ILE A CA 1
ATOM 736 C C . ILE A 1 97 ? -2.870 3.214 -1.758 1.00 92.25 97 ILE A C 1
ATOM 738 O O . ILE A 1 97 ? -3.821 2.491 -1.468 1.00 92.25 97 ILE A O 1
ATOM 742 N N . PHE A 1 98 ? -2.926 4.536 -1.590 1.00 91.88 98 PHE A N 1
ATOM 743 C CA . PHE A 1 98 ? -4.092 5.196 -1.001 1.00 91.88 98 PHE A CA 1
ATOM 744 C C . PHE A 1 98 ? -5.333 5.103 -1.899 1.00 91.88 98 PHE A C 1
ATOM 746 O O . PHE A 1 98 ? -6.455 5.028 -1.387 1.00 91.88 98 PHE A O 1
ATOM 753 N N . ARG A 1 99 ? -5.127 4.978 -3.217 1.00 93.00 99 ARG A N 1
ATOM 754 C CA . ARG A 1 99 ? -6.183 4.759 -4.219 1.00 93.00 99 ARG A CA 1
ATOM 755 C C . ARG A 1 99 ? -6.828 3.368 -4.153 1.00 93.00 99 ARG A C 1
ATOM 757 O O . ARG A 1 99 ? -7.904 3.188 -4.707 1.00 93.00 99 ARG A O 1
ATOM 764 N N . LEU A 1 100 ? -6.230 2.393 -3.461 1.00 93.38 100 LEU A N 1
ATOM 765 C CA . LEU A 1 100 ? -6.794 1.044 -3.314 1.00 93.38 100 LEU A CA 1
ATOM 766 C C . LEU A 1 100 ? -8.012 1.052 -2.385 1.00 93.38 100 LEU A C 1
ATOM 768 O O . LEU A 1 100 ? -7.851 0.996 -1.168 1.00 93.38 100 LEU A O 1
ATOM 772 N N . GLU A 1 101 ? -9.229 1.119 -2.920 1.00 90.81 101 GLU A N 1
ATOM 773 C CA . GLU A 1 101 ? -10.470 1.307 -2.146 1.00 90.81 101 GLU A CA 1
ATOM 774 C C . GLU A 1 101 ? -10.638 0.323 -0.978 1.00 90.81 101 GLU A C 1
ATOM 776 O O . GLU A 1 101 ? -11.001 0.731 0.124 1.00 90.81 101 GLU A O 1
ATOM 781 N N . HIS A 1 102 ? -10.289 -0.948 -1.188 1.00 92.81 102 HIS A N 1
ATOM 782 C CA . HIS A 1 102 ? -10.503 -2.029 -0.222 1.00 92.81 102 HIS A CA 1
ATOM 783 C C . HIS A 1 102 ? -9.301 -2.342 0.679 1.00 92.81 102 HIS A C 1
ATOM 785 O O . HIS A 1 102 ? -9.330 -3.330 1.415 1.00 92.81 102 HIS A O 1
ATOM 791 N N . LEU A 1 103 ? -8.246 -1.523 0.655 1.00 95.06 103 LEU A N 1
ATOM 792 C CA . LEU A 1 103 ? -7.056 -1.785 1.455 1.00 95.06 103 LEU A CA 1
ATOM 793 C C . LEU A 1 103 ? -7.331 -1.600 2.956 1.00 95.06 103 LEU A C 1
ATOM 795 O O . LEU A 1 103 ? -7.571 -0.489 3.430 1.00 95.06 103 LEU A O 1
ATOM 799 N N . GLU A 1 104 ? -7.217 -2.694 3.709 1.00 94.75 104 GLU A N 1
ATOM 800 C CA . GLU A 1 104 ? -7.413 -2.729 5.162 1.00 94.75 104 GLU A CA 1
ATOM 801 C C . GLU A 1 104 ? -6.103 -2.904 5.936 1.00 94.75 104 GLU A C 1
ATOM 803 O O . GLU A 1 104 ? -6.030 -2.525 7.109 1.00 94.75 104 GLU A O 1
ATOM 808 N N . ARG A 1 105 ? -5.082 -3.516 5.323 1.00 94.44 105 ARG A N 1
ATOM 809 C CA . ARG A 1 105 ? -3.832 -3.891 5.997 1.00 94.44 105 ARG A CA 1
ATOM 810 C C . ARG A 1 105 ? -2.620 -3.426 5.203 1.00 94.44 105 ARG A C 1
ATOM 812 O O . ARG A 1 105 ? -2.448 -3.810 4.048 1.00 94.44 105 ARG A O 1
ATOM 819 N N . LEU A 1 106 ? -1.761 -2.647 5.851 1.00 96.00 106 LEU A N 1
ATOM 820 C CA . LEU A 1 106 ? -0.513 -2.149 5.283 1.00 96.00 106 LEU A CA 1
ATOM 821 C C . LEU A 1 106 ? 0.633 -2.430 6.250 1.00 96.00 106 LEU A C 1
ATOM 823 O O . LEU A 1 106 ? 0.618 -1.981 7.394 1.00 96.00 106 LEU A O 1
ATOM 827 N N . ALA A 1 107 ? 1.652 -3.141 5.786 1.00 95.56 107 ALA A N 1
ATOM 828 C CA . ALA A 1 107 ? 2.927 -3.245 6.484 1.00 95.56 107 ALA A CA 1
ATOM 829 C C . ALA A 1 107 ? 4.016 -2.592 5.632 1.00 95.56 107 ALA A C 1
ATOM 831 O O . ALA A 1 107 ? 4.165 -2.936 4.465 1.00 95.56 107 ALA A O 1
ATOM 832 N N . ILE A 1 108 ? 4.756 -1.644 6.201 1.00 94.81 108 ILE A N 1
ATOM 833 C CA . ILE A 1 108 ? 5.803 -0.873 5.510 1.00 94.81 108 ILE A CA 1
ATOM 834 C C . ILE A 1 108 ? 7.048 -0.693 6.389 1.00 94.81 108 ILE A C 1
ATOM 836 O O . ILE A 1 108 ? 7.828 0.238 6.217 1.00 94.81 108 ILE A O 1
ATOM 840 N N . LEU A 1 109 ? 7.245 -1.594 7.352 1.00 93.19 109 LEU A N 1
ATOM 841 C CA . LEU A 1 109 ? 8.416 -1.585 8.231 1.00 93.19 109 LEU A CA 1
ATOM 842 C C . LEU A 1 109 ? 9.719 -1.594 7.420 1.00 93.19 109 LEU A C 1
ATOM 844 O O . LEU A 1 109 ? 9.740 -2.019 6.267 1.00 93.19 109 LEU A O 1
ATOM 848 N N . ASP A 1 110 ? 10.808 -1.110 8.008 1.00 93.88 110 ASP A N 1
ATOM 849 C CA . ASP A 1 110 ? 12.131 -1.138 7.373 1.00 93.88 110 ASP A CA 1
ATOM 850 C C . ASP A 1 110 ? 12.156 -0.477 5.979 1.00 93.88 110 ASP A C 1
ATOM 852 O O . ASP A 1 110 ? 12.762 -0.982 5.036 1.00 93.88 110 ASP A O 1
ATOM 856 N N . ASN A 1 111 ? 11.461 0.657 5.844 1.00 94.88 111 ASN A N 1
ATOM 857 C CA . ASN A 1 111 ? 11.553 1.558 4.695 1.00 94.88 111 ASN A CA 1
ATOM 858 C C . ASN A 1 111 ? 11.994 2.954 5.166 1.00 94.88 111 ASN A C 1
ATOM 860 O O . ASN A 1 111 ? 11.504 3.417 6.200 1.00 94.88 111 ASN A O 1
ATOM 864 N N . PRO A 1 112 ? 12.834 3.679 4.402 1.00 94.81 112 PRO A N 1
ATOM 865 C CA . PRO A 1 112 ? 13.271 5.028 4.777 1.00 94.81 112 PRO A CA 1
ATOM 866 C C . PRO A 1 112 ? 12.125 6.023 5.035 1.00 94.81 112 PRO A C 1
ATOM 868 O O . PRO A 1 112 ? 12.255 6.8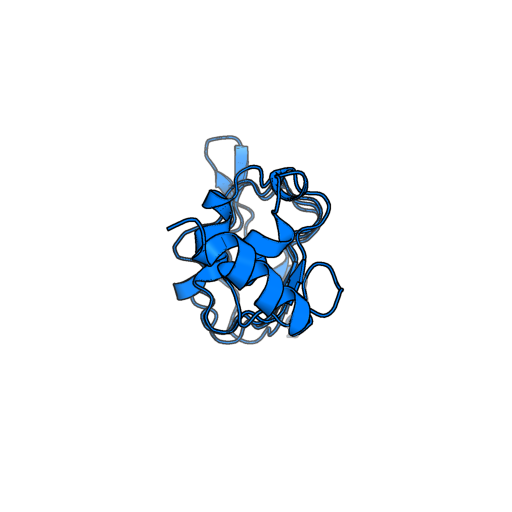97 5.886 1.00 94.81 112 PRO A O 1
ATOM 871 N N . VAL A 1 113 ? 10.981 5.868 4.357 1.00 94.19 113 VAL A N 1
ATOM 872 C CA . VAL A 1 113 ? 9.791 6.721 4.533 1.00 94.19 113 VAL A CA 1
ATOM 873 C C . VAL A 1 113 ? 9.219 6.679 5.958 1.00 94.19 113 VAL A C 1
ATOM 875 O O . VAL A 1 113 ? 8.605 7.647 6.399 1.00 94.19 113 VAL A O 1
ATOM 878 N N . VAL A 1 114 ? 9.449 5.593 6.705 1.00 91.44 114 VAL A N 1
ATOM 879 C CA . VAL A 1 114 ? 8.958 5.434 8.085 1.00 91.44 114 VAL A CA 1
ATOM 880 C C . VAL A 1 114 ? 9.632 6.419 9.043 1.00 91.44 114 VAL A C 1
ATOM 882 O O . VAL A 1 114 ? 9.039 6.782 10.054 1.00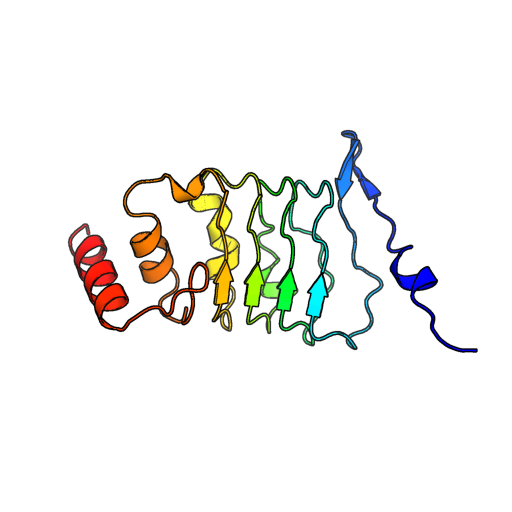 91.44 114 VAL A O 1
ATOM 885 N N . ALA A 1 115 ? 10.840 6.886 8.716 1.00 91.94 115 ALA A N 1
ATOM 886 C CA . ALA A 1 115 ? 11.571 7.866 9.516 1.00 91.94 115 ALA A CA 1
ATOM 887 C C . ALA A 1 115 ? 11.069 9.312 9.331 1.00 91.94 115 ALA A C 1
ATOM 889 O O . ALA A 1 115 ? 11.561 10.213 10.006 1.00 91.94 115 ALA A O 1
ATOM 890 N N . LEU A 1 116 ? 10.123 9.558 8.415 1.00 91.75 116 LEU A N 1
ATOM 891 C CA . LEU A 1 116 ? 9.560 10.891 8.209 1.00 91.75 116 LEU A CA 1
ATOM 892 C C . LEU A 1 116 ? 8.674 11.313 9.388 1.00 91.75 116 LEU A C 1
ATOM 894 O O . LEU A 1 116 ? 7.932 10.510 9.958 1.00 91.75 116 LEU A O 1
ATOM 898 N N . GLU A 1 117 ? 8.695 12.607 9.701 1.00 89.81 117 GLU A N 1
ATOM 899 C CA . GLU A 1 117 ? 7.847 13.184 10.744 1.00 89.81 117 GLU A CA 1
ATOM 900 C C . GLU A 1 117 ? 6.358 12.986 10.438 1.00 89.81 117 GLU A C 1
ATOM 902 O O . GLU A 1 117 ? 5.892 13.157 9.299 1.00 89.81 117 GLU A O 1
ATOM 907 N N . ASP A 1 118 ? 5.619 12.603 11.479 1.00 90.06 118 ASP A N 1
ATOM 908 C CA . ASP A 1 118 ? 4.193 12.279 11.455 1.00 90.06 118 ASP A CA 1
ATOM 909 C C . ASP A 1 118 ? 3.791 11.229 10.412 1.00 90.06 118 ASP A C 1
ATOM 911 O O . ASP A 1 118 ? 2.624 11.158 10.025 1.00 90.06 118 ASP A O 1
ATOM 915 N N . PHE A 1 119 ? 4.728 10.389 9.953 1.00 92.00 119 PHE A N 1
ATOM 916 C CA . PHE A 1 119 ? 4.470 9.393 8.912 1.00 92.00 119 PHE A CA 1
ATOM 917 C C . PHE A 1 119 ? 3.233 8.538 9.212 1.00 92.00 119 PHE A C 1
ATOM 919 O O . PHE A 1 119 ? 2.350 8.394 8.366 1.00 92.00 119 PHE A O 1
ATOM 926 N N . TYR A 1 120 ? 3.146 8.016 10.437 1.00 91.38 120 TYR A N 1
ATOM 927 C CA . TYR A 1 120 ? 2.033 7.181 10.885 1.00 91.38 120 TYR A CA 1
ATOM 928 C C . TYR A 1 120 ? 0.679 7.889 10.726 1.00 91.38 120 TYR A C 1
ATOM 930 O O . TYR A 1 120 ? -0.230 7.368 10.079 1.00 91.38 120 TYR A O 1
ATOM 938 N N . TYR A 1 121 ? 0.562 9.114 11.244 1.00 92.25 121 TYR A N 1
ATOM 939 C CA . TYR A 1 121 ? -0.679 9.882 11.175 1.00 92.25 121 TYR A CA 1
ATOM 940 C C . TYR A 1 121 ? -0.989 10.357 9.752 1.00 92.25 121 TYR A C 1
ATOM 942 O O . TYR A 1 121 ? -2.153 10.355 9.364 1.00 92.25 121 TYR A O 1
ATOM 950 N N . LYS A 1 122 ? 0.025 10.685 8.939 1.00 93.00 122 LYS A N 1
ATOM 951 C CA . LYS A 1 122 ? -0.158 11.027 7.517 1.00 93.00 122 LYS A CA 1
ATOM 952 C C . LYS A 1 122 ? -0.745 9.860 6.730 1.00 93.00 122 LYS A C 1
ATOM 954 O O . LYS A 1 122 ? -1.650 10.072 5.927 1.00 93.00 122 LYS A O 1
ATOM 959 N N . VAL A 1 123 ? -0.264 8.636 6.958 1.00 93.56 123 VAL A N 1
ATOM 960 C CA . VAL A 1 123 ? -0.813 7.431 6.313 1.00 93.56 123 VAL A CA 1
ATOM 961 C C . VAL A 1 123 ? -2.274 7.227 6.704 1.00 93.56 123 VAL A C 1
ATOM 963 O O . VAL A 1 123 ? -3.111 7.027 5.829 1.00 93.56 123 VAL A O 1
ATOM 966 N N . ILE A 1 124 ? -2.599 7.326 7.995 1.00 93.19 124 ILE A N 1
ATOM 967 C CA . ILE A 1 124 ? -3.976 7.160 8.486 1.00 93.19 124 ILE A CA 1
ATOM 968 C C . ILE A 1 124 ? -4.903 8.242 7.927 1.00 93.19 124 ILE A C 1
ATOM 970 O O . ILE A 1 124 ? -6.017 7.935 7.513 1.00 93.19 124 ILE A O 1
ATOM 974 N N . TYR A 1 125 ? -4.434 9.488 7.872 1.00 92.75 125 TYR A N 1
ATOM 975 C CA . TYR A 1 125 ? -5.187 10.603 7.307 1.00 92.75 125 TYR A CA 1
ATOM 976 C C . TYR A 1 125 ? -5.502 10.389 5.819 1.00 92.75 125 TYR A C 1
ATOM 978 O O . TYR A 1 125 ? -6.639 10.570 5.394 1.00 92.75 125 TYR A O 1
ATOM 986 N N . ASN A 1 126 ? -4.521 9.929 5.032 1.00 92.31 126 ASN A N 1
ATOM 987 C CA . ASN A 1 126 ? -4.711 9.644 3.604 1.00 92.31 126 ASN A CA 1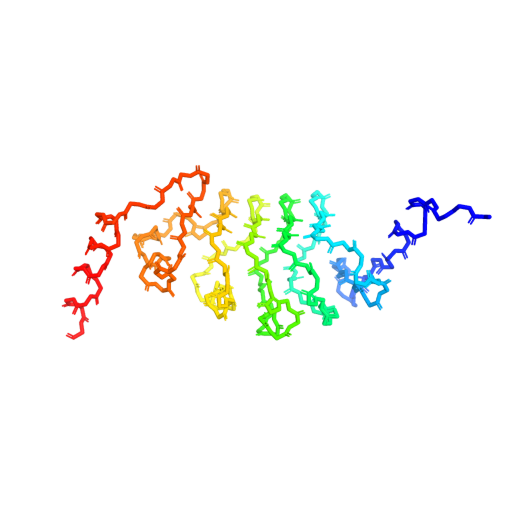
ATOM 988 C C . ASN A 1 126 ? -5.479 8.336 3.345 1.00 92.31 126 ASN A C 1
ATOM 990 O O . ASN A 1 126 ? -6.038 8.151 2.264 1.00 92.31 126 ASN A O 1
ATOM 994 N N . LYS A 1 127 ? -5.521 7.417 4.320 1.00 92.12 127 LYS A N 1
ATOM 995 C CA . LYS A 1 127 ? -6.215 6.130 4.212 1.00 92.12 127 LYS A CA 1
ATOM 996 C C . LYS A 1 127 ? -7.011 5.793 5.479 1.00 92.12 127 LYS A C 1
ATOM 998 O O . LYS A 1 127 ? -6.653 4.862 6.203 1.00 92.12 127 LYS A O 1
ATOM 1003 N N . PRO A 1 128 ? -8.145 6.471 5.730 1.00 88.62 128 PRO A N 1
ATOM 1004 C CA . PRO A 1 128 ? -8.917 6.291 6.963 1.00 88.62 128 PRO A CA 1
ATOM 1005 C C . PRO A 1 128 ? -9.597 4.916 7.078 1.00 88.62 128 PRO A C 1
ATOM 1007 O O . PRO A 1 128 ? -9.994 4.519 8.170 1.00 88.62 128 PRO A O 1
ATOM 1010 N N . CYS A 1 129 ? -9.733 4.170 5.974 1.00 89.25 129 CYS A N 1
ATOM 1011 C CA . CYS A 1 129 ? -10.268 2.804 5.977 1.00 89.25 129 CYS A CA 1
ATOM 1012 C C . CYS A 1 129 ? -9.244 1.738 6.413 1.00 89.25 129 CYS A C 1
ATOM 1014 O O . CYS A 1 129 ? -9.595 0.562 6.523 1.00 89.25 129 CYS A O 1
ATOM 1016 N N . LEU A 1 130 ? -7.990 2.127 6.673 1.00 92.50 130 LEU A N 1
ATOM 1017 C CA . LEU A 1 130 ? -6.952 1.213 7.127 1.00 92.50 130 LEU A CA 1
ATOM 1018 C C . LEU A 1 130 ? -7.261 0.718 8.548 1.00 92.50 130 LEU A C 1
ATOM 1020 O O . LEU A 1 130 ? -7.434 1.499 9.481 1.00 92.50 130 LEU A O 1
ATOM 1024 N N . ARG A 1 131 ? -7.310 -0.602 8.725 1.00 92.94 131 ARG A N 1
ATOM 1025 C CA . ARG A 1 131 ? -7.612 -1.250 10.012 1.00 92.94 131 ARG A CA 1
ATOM 1026 C C . ARG A 1 131 ? -6.354 -1.711 10.728 1.00 92.94 131 ARG A C 1
ATOM 1028 O O . ARG A 1 131 ? -6.338 -1.761 11.957 1.00 92.94 131 ARG A O 1
ATOM 1035 N N . TYR A 1 132 ? -5.321 -2.065 9.968 1.00 94.25 132 TYR A N 1
ATOM 1036 C CA . TYR A 1 132 ? -4.045 -2.520 10.499 1.00 94.25 132 TYR A CA 1
ATOM 1037 C C . TYR A 1 132 ? -2.884 -1.834 9.786 1.00 94.25 132 TYR A C 1
ATOM 1039 O O . TYR A 1 132 ? -2.789 -1.872 8.559 1.00 94.25 132 TYR A O 1
ATOM 1047 N N . MET A 1 133 ? -1.973 -1.268 10.573 1.00 93.88 133 MET A N 1
ATOM 1048 C CA . MET A 1 133 ? -0.728 -0.678 10.101 1.00 93.88 133 MET A CA 1
ATOM 1049 C C . MET A 1 133 ? 0.443 -1.309 10.849 1.00 93.88 133 MET A C 1
ATOM 1051 O O . MET A 1 133 ? 0.438 -1.347 12.076 1.00 93.88 133 MET A O 1
ATOM 1055 N N . ASN A 1 134 ? 1.442 -1.820 10.125 1.00 91.38 134 ASN A N 1
ATOM 1056 C CA . ASN A 1 134 ? 2.632 -2.458 10.706 1.00 91.38 134 ASN A CA 1
ATOM 1057 C C . ASN A 1 134 ? 2.287 -3.519 11.769 1.00 91.38 134 ASN A C 1
ATOM 1059 O O . ASN A 1 134 ? 2.891 -3.568 12.836 1.00 91.38 134 ASN A O 1
ATOM 1063 N N . PHE A 1 135 ? 1.283 -4.352 11.474 1.00 87.31 135 PHE A N 1
ATOM 1064 C CA . PHE A 1 135 ? 0.746 -5.399 12.359 1.00 87.31 135 PHE A CA 1
ATOM 1065 C C . PHE A 1 135 ? 0.044 -4.901 13.636 1.00 87.31 135 PHE A C 1
ATOM 1067 O O . PHE A 1 135 ? -0.518 -5.711 14.373 1.00 87.31 135 PHE A O 1
ATOM 1074 N N . ALA A 1 136 ? -0.016 -3.589 13.869 1.00 91.31 136 ALA A N 1
ATOM 1075 C CA . ALA A 1 136 ? -0.807 -2.978 14.926 1.00 91.31 136 ALA A CA 1
ATOM 1076 C C . ALA A 1 136 ? -2.201 -2.596 14.410 1.00 91.31 136 ALA A C 1
ATOM 1078 O O . ALA A 1 136 ? -2.379 -2.219 13.251 1.00 91.31 136 ALA A O 1
ATOM 1079 N N . LYS A 1 137 ? -3.212 -2.703 15.275 1.00 93.31 137 LYS A N 1
ATOM 1080 C CA . LYS A 1 137 ? -4.572 -2.259 14.956 1.00 93.31 137 LYS A CA 1
ATOM 1081 C C . LYS A 1 137 ? -4.632 -0.734 15.017 1.00 93.31 137 LYS A C 1
ATOM 1083 O O . LYS A 1 137 ? -4.276 -0.162 16.041 1.00 93.31 137 LYS A O 1
ATOM 1088 N N . VAL A 1 138 ? -5.154 -0.108 13.967 1.00 93.81 138 VAL A N 1
ATOM 1089 C CA . VAL A 1 138 ? -5.445 1.328 13.956 1.00 93.81 138 VAL A CA 1
ATOM 1090 C C . VAL A 1 138 ? -6.680 1.571 14.819 1.00 93.81 138 VAL A C 1
ATOM 1092 O O . VAL A 1 138 ? -7.742 0.974 14.606 1.00 93.81 138 VAL A O 1
ATOM 1095 N N . SER A 1 139 ? -6.537 2.407 15.841 1.00 93.31 139 SER A N 1
ATOM 1096 C CA . SER A 1 139 ? -7.628 2.754 16.743 1.00 93.31 139 SER A CA 1
ATOM 1097 C C . SER A 1 139 ? -8.409 3.966 16.231 1.00 93.31 139 SER A C 1
ATOM 1099 O O . SER A 1 139 ? -7.901 4.805 15.489 1.00 93.31 139 SER A O 1
ATOM 1101 N N . ALA A 1 140 ? -9.657 4.113 16.682 1.00 91.12 140 ALA A N 1
ATOM 1102 C CA . ALA A 1 140 ? -10.447 5.307 16.378 1.00 91.12 140 ALA A CA 1
ATOM 1103 C C . ALA A 1 140 ? -9.814 6.593 16.949 1.00 91.12 140 ALA A C 1
ATOM 1105 O O . ALA A 1 140 ? -10.062 7.681 16.432 1.00 91.12 140 ALA A O 1
ATOM 1106 N N . ASN A 1 141 ? -9.001 6.477 18.005 1.00 92.00 141 ASN A N 1
ATOM 1107 C CA . ASN A 1 141 ? -8.268 7.606 18.571 1.00 92.00 141 ASN A CA 1
ATOM 1108 C C . ASN A 1 141 ? -7.138 8.053 17.640 1.00 92.00 141 ASN A C 1
ATOM 1110 O O . ASN A 1 141 ? -6.968 9.254 17.462 1.00 92.00 141 ASN A O 1
ATOM 1114 N N . ASP A 1 142 ? -6.447 7.116 16.984 1.00 91.88 142 ASP A N 1
ATOM 1115 C CA . ASP A 1 142 ? -5.397 7.437 16.009 1.00 91.88 142 ASP A CA 1
ATOM 1116 C C . ASP A 1 142 ? -5.968 8.202 14.813 1.00 91.88 142 ASP A C 1
ATOM 1118 O O . ASP A 1 142 ? -5.395 9.197 14.377 1.00 91.88 142 ASP A O 1
ATOM 1122 N N . VAL A 1 143 ? -7.144 7.787 14.326 1.00 90.75 143 VAL A N 1
ATOM 1123 C CA . VAL A 1 143 ? -7.855 8.480 13.238 1.00 90.75 143 VAL A CA 1
ATOM 1124 C C . VAL A 1 143 ? -8.255 9.897 13.658 1.00 90.75 143 VAL A C 1
ATOM 1126 O O . VAL A 1 143 ? -8.081 10.845 12.895 1.00 90.75 143 VAL A O 1
ATOM 1129 N N . LYS A 1 144 ? -8.768 10.074 14.883 1.00 91.62 144 LYS A N 1
ATOM 1130 C CA . LYS A 1 144 ? -9.105 11.406 15.413 1.00 91.62 144 LYS A CA 1
ATOM 1131 C C . LYS A 1 144 ? -7.869 12.293 15.549 1.00 91.62 144 LYS A C 1
ATOM 1133 O O . LYS A 1 144 ? -7.931 13.446 15.137 1.00 91.62 144 LYS A O 1
ATOM 1138 N N . ALA A 1 145 ? -6.772 11.759 16.084 1.00 91.19 145 ALA A N 1
ATOM 1139 C CA . ALA A 1 145 ? -5.512 12.481 16.227 1.00 91.19 145 ALA A CA 1
ATOM 1140 C C . ALA A 1 145 ? -4.950 12.901 14.860 1.00 91.19 145 ALA A C 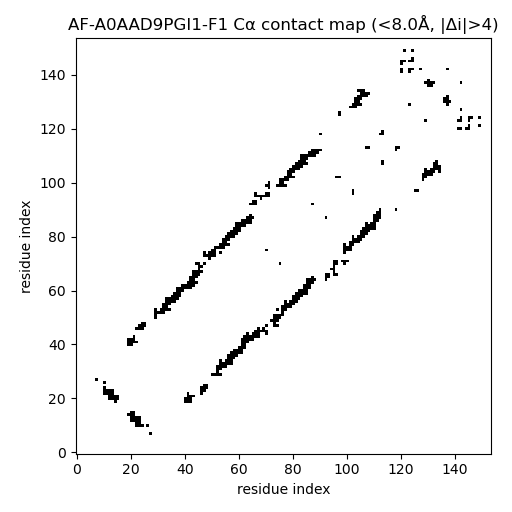1
ATOM 1142 O O . ALA A 1 145 ? -4.606 14.065 14.675 1.00 91.19 145 ALA A O 1
ATOM 1143 N N . ALA A 1 146 ? -4.952 11.995 13.876 1.00 91.94 146 ALA A N 1
ATOM 1144 C CA . ALA A 1 146 ? -4.539 12.295 12.507 1.00 91.94 146 ALA A CA 1
ATOM 1145 C C . ALA A 1 146 ? -5.377 13.426 11.888 1.00 91.94 146 ALA A C 1
ATOM 1147 O O . ALA A 1 146 ? -4.829 14.386 11.353 1.00 91.94 146 ALA A O 1
ATOM 1148 N N . ASN A 1 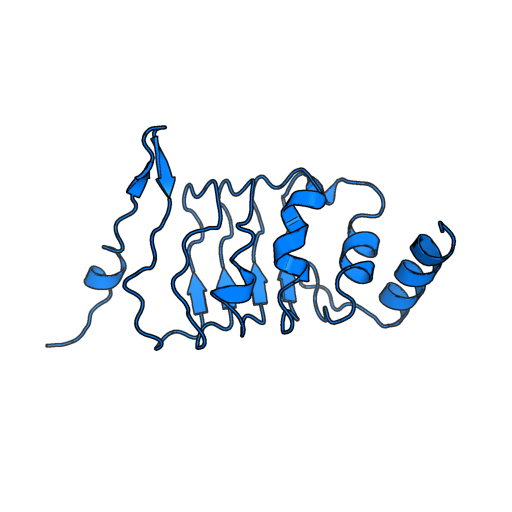147 ? -6.704 13.363 12.026 1.00 90.75 147 ASN A N 1
ATOM 1149 C CA . ASN A 1 147 ? -7.592 14.415 11.534 1.00 90.75 147 ASN A CA 1
ATOM 1150 C C . ASN A 1 147 ? -7.366 15.753 12.247 1.00 90.75 147 ASN A C 1
ATOM 1152 O O . ASN A 1 147 ? -7.417 16.790 11.602 1.00 90.75 147 ASN A O 1
ATOM 1156 N N . GLN A 1 148 ? -7.108 15.763 13.555 1.00 89.62 148 GLN A N 1
ATOM 1157 C CA . GLN A 1 148 ? -6.816 17.002 14.285 1.00 89.62 148 GLN A CA 1
ATOM 1158 C C . GLN A 1 148 ? -5.505 17.646 13.822 1.00 89.62 148 GLN A C 1
ATOM 1160 O O . GLN A 1 148 ? -5.467 18.858 13.632 1.00 89.62 148 GLN A O 1
ATOM 1165 N N . LEU A 1 149 ? -4.465 16.840 13.600 1.00 89.00 149 LEU A N 1
ATOM 1166 C CA . LEU A 1 149 ? -3.158 17.317 13.146 1.00 89.00 149 LEU A CA 1
ATOM 1167 C C . LEU A 1 149 ? -3.218 17.933 11.743 1.00 89.00 149 LEU A C 1
ATOM 1169 O O . LEU A 1 149 ? -2.640 18.993 11.521 1.00 89.00 149 LEU A O 1
ATOM 1173 N N . PHE A 1 150 ? -3.925 17.296 10.804 1.00 86.56 150 PHE A N 1
ATOM 1174 C CA . PHE A 1 150 ? -3.896 17.706 9.394 1.00 86.56 150 PHE A CA 1
ATOM 1175 C C . PHE A 1 150 ? -5.088 18.559 8.943 1.00 86.56 150 PHE A C 1
ATOM 1177 O O . PHE A 1 150 ? -4.932 19.322 7.994 1.00 86.56 150 PHE A O 1
ATOM 1184 N N . ASN A 1 151 ? -6.237 18.536 9.632 1.00 79.31 151 ASN A N 1
ATOM 1185 C CA . ASN A 1 151 ? -7.342 19.456 9.316 1.00 79.31 151 ASN A CA 1
ATOM 1186 C C . ASN A 1 151 ? -7.096 20.883 9.823 1.00 79.31 151 ASN A C 1
ATOM 1188 O O . ASN A 1 151 ? -7.706 21.809 9.307 1.00 79.31 151 ASN A O 1
ATOM 1192 N N . MET A 1 152 ? -6.241 21.077 10.835 1.00 59.97 152 MET A N 1
ATOM 1193 C CA . MET A 1 152 ? -5.890 22.415 11.341 1.00 59.97 152 MET A CA 1
ATOM 1194 C C . MET A 1 152 ? -4.790 23.111 10.524 1.00 59.97 152 MET A C 1
ATOM 1196 O O . MET A 1 152 ? -4.495 24.276 10.773 1.00 59.97 152 MET A O 1
ATOM 1200 N N . ALA A 1 153 ? -4.166 22.407 9.576 1.00 53.03 153 ALA A N 1
ATOM 1201 C CA . ALA A 1 153 ? -3.076 22.922 8.748 1.00 53.03 153 ALA A CA 1
ATOM 1202 C C . ALA A 1 153 ? -3.548 23.524 7.404 1.00 53.03 153 ALA A C 1
ATOM 1204 O O . ALA A 1 153 ? -2.707 23.845 6.561 1.00 53.03 153 ALA A O 1
ATOM 1205 N N . HIS A 1 154 ? -4.865 23.670 7.203 1.00 44.66 154 HIS A N 1
ATOM 1206 C CA . HIS A 1 154 ? -5.494 24.239 6.006 1.00 44.66 154 HIS A CA 1
ATOM 1207 C C . HIS A 1 154 ? -6.331 25.479 6.317 1.00 44.66 154 HIS A C 1
ATOM 1209 O O . HIS A 1 154 ? -7.057 25.466 7.336 1.00 44.66 154 HIS A O 1
#

Mean predicted aligned error: 9.05 Å

Organism: NCBI:txid323732